Protein AF-A0A2G9YGR7-F1 (afdb_monomer_lite)

Structure (mmCIF, N/CA/C/O backbone):
data_AF-A0A2G9YGR7-F1
#
_entry.id   AF-A0A2G9YGR7-F1
#
loop_
_atom_site.group_PDB
_atom_site.id
_atom_site.type_symbol
_atom_site.label_atom_id
_atom_site.label_alt_id
_atom_site.label_comp_id
_atom_site.label_asym_id
_atom_site.label_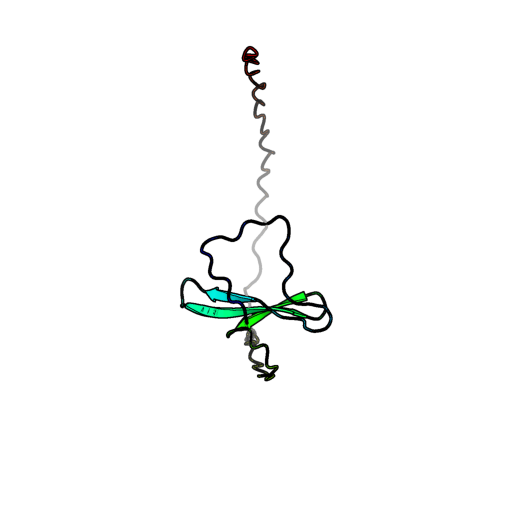entity_id
_atom_site.label_seq_id
_atom_site.pdbx_PDB_ins_code
_atom_site.Cartn_x
_atom_site.Cartn_y
_atom_site.Cartn_z
_atom_site.occupancy
_atom_site.B_iso_or_equiv
_atom_site.auth_seq_id
_atom_site.auth_comp_id
_atom_site.auth_asym_id
_atom_site.auth_atom_id
_atom_site.pdbx_PDB_model_num
ATOM 1 N N . MET A 1 1 ? 19.243 -1.926 8.003 1.00 58.06 1 MET A N 1
ATOM 2 C CA . MET A 1 1 ? 17.930 -1.450 7.515 1.00 58.06 1 MET A CA 1
ATOM 3 C C . MET A 1 1 ? 17.386 -0.476 8.540 1.00 58.06 1 MET A C 1
ATOM 5 O O . MET A 1 1 ? 17.316 -0.843 9.706 1.00 58.06 1 MET A O 1
ATOM 9 N N . GLN A 1 2 ? 17.092 0.761 8.145 1.00 77.94 2 GLN A N 1
ATOM 10 C CA . GLN A 1 2 ? 16.528 1.752 9.059 1.00 77.94 2 GLN A CA 1
ATOM 11 C C . GLN A 1 2 ? 15.007 1.594 9.068 1.00 77.94 2 GLN A C 1
ATOM 13 O O . GLN A 1 2 ? 14.367 1.730 8.029 1.00 77.94 2 GLN A O 1
ATOM 18 N N . LYS A 1 3 ? 14.441 1.253 10.227 1.00 84.00 3 LYS A N 1
ATOM 19 C CA . LYS A 1 3 ? 12.993 1.188 10.437 1.00 84.00 3 LYS A CA 1
ATOM 20 C C . LYS A 1 3 ? 12.521 2.550 10.933 1.00 84.00 3 LYS A C 1
ATOM 22 O O . LYS A 1 3 ? 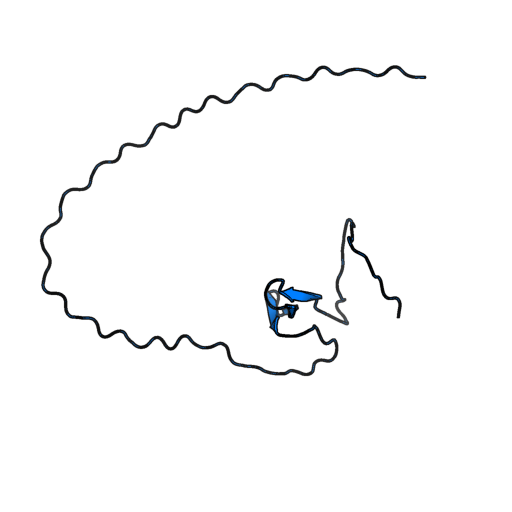13.064 3.056 11.912 1.00 84.00 3 LYS A O 1
ATOM 27 N N . VAL A 1 4 ? 11.509 3.114 10.285 1.00 88.81 4 VAL A N 1
ATOM 28 C CA . VAL A 1 4 ? 10.806 4.302 10.779 1.00 88.81 4 VAL A CA 1
ATOM 29 C C . VAL A 1 4 ? 9.538 3.826 11.481 1.00 88.81 4 VAL A C 1
ATOM 31 O O . VAL A 1 4 ? 8.739 3.108 10.887 1.00 88.81 4 VAL A O 1
ATOM 34 N N . VAL A 1 5 ? 9.378 4.183 12.756 1.00 93.56 5 VAL A N 1
ATOM 35 C CA . VAL A 1 5 ? 8.152 3.947 13.531 1.00 93.5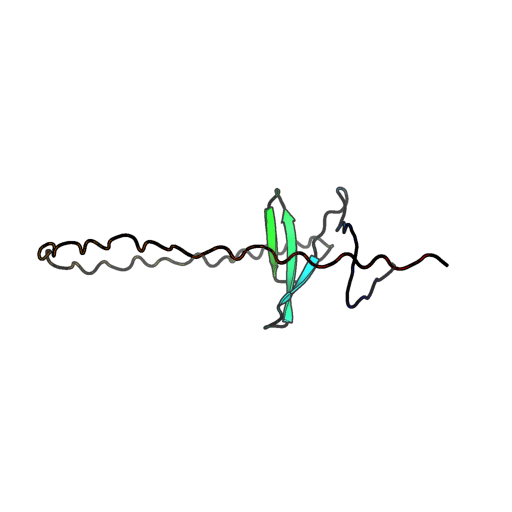6 5 VAL A CA 1
ATOM 36 C C . VAL A 1 5 ? 7.607 5.309 13.923 1.00 93.56 5 VAL A C 1
ATOM 38 O O . VAL A 1 5 ? 8.280 6.062 14.621 1.00 93.56 5 VAL A O 1
ATOM 41 N N . ALA A 1 6 ? 6.410 5.628 13.447 1.00 93.31 6 ALA A N 1
ATOM 42 C CA . ALA A 1 6 ? 5.745 6.893 13.710 1.00 93.31 6 ALA A CA 1
ATOM 43 C C . ALA A 1 6 ? 4.244 6.650 13.879 1.00 93.31 6 ALA A C 1
ATOM 45 O O . ALA A 1 6 ? 3.685 5.771 13.228 1.00 93.31 6 ALA A O 1
ATOM 46 N N . ASN A 1 7 ? 3.600 7.449 14.730 1.00 94.38 7 ASN A N 1
ATOM 47 C CA . ASN A 1 7 ? 2.139 7.461 14.833 1.00 94.38 7 ASN A CA 1
ATOM 48 C C . ASN A 1 7 ? 1.513 8.230 13.660 1.00 94.38 7 ASN A C 1
ATOM 50 O O . ASN A 1 7 ? 0.472 7.840 13.147 1.00 94.38 7 ASN A O 1
ATOM 54 N N . ILE A 1 8 ? 2.154 9.329 13.246 1.00 94.38 8 ILE A N 1
ATOM 55 C CA . ILE A 1 8 ? 1.708 10.210 12.163 1.00 94.38 8 ILE A CA 1
ATOM 56 C C . ILE A 1 8 ? 2.929 10.587 11.322 1.00 94.38 8 ILE A C 1
ATOM 58 O O . ILE A 1 8 ? 3.982 10.917 11.870 1.00 94.38 8 ILE A O 1
ATOM 62 N N . ILE A 1 9 ? 2.778 10.547 9.998 1.00 94.12 9 ILE A N 1
ATOM 63 C CA . ILE A 1 9 ? 3.769 11.034 9.035 1.00 94.12 9 ILE A CA 1
ATOM 64 C C . ILE A 1 9 ? 3.151 12.227 8.304 1.00 94.12 9 ILE A C 1
ATOM 66 O O . ILE A 1 9 ? 2.159 12.069 7.599 1.00 94.12 9 ILE A O 1
ATOM 70 N N . GLN A 1 10 ? 3.739 13.412 8.472 1.00 96.06 10 GLN A N 1
ATOM 71 C CA . GLN A 1 10 ? 3.338 14.639 7.782 1.00 96.06 10 GLN A CA 1
ATOM 72 C C . GLN A 1 10 ? 4.492 15.088 6.878 1.00 96.06 10 GLN A C 1
ATOM 74 O O . GLN A 1 10 ? 5.591 15.363 7.355 1.00 96.06 10 GLN A O 1
ATOM 79 N N . THR A 1 11 ? 4.264 15.098 5.568 1.00 96.06 11 THR A N 1
ATOM 80 C CA . THR A 1 11 ? 5.257 15.443 4.542 1.00 96.06 11 THR A CA 1
ATOM 81 C C . THR A 1 11 ? 4.541 16.039 3.337 1.00 96.06 11 THR A C 1
ATOM 83 O O . THR A 1 11 ? 3.352 15.795 3.140 1.00 96.06 11 THR A O 1
ATOM 86 N N . ASN A 1 12 ? 5.269 16.796 2.521 1.00 98.12 12 ASN A N 1
ATOM 87 C CA . ASN A 1 12 ? 4.744 17.313 1.260 1.00 98.12 12 ASN A CA 1
ATOM 88 C C . ASN A 1 12 ? 4.563 16.194 0.223 1.00 98.12 12 ASN A C 1
ATOM 90 O O . ASN A 1 12 ? 3.614 16.218 -0.551 1.00 98.12 12 ASN A O 1
ATOM 94 N N . GLU A 1 13 ? 5.466 15.209 0.215 1.00 96.44 13 GLU A N 1
ATOM 95 C CA . GLU A 1 13 ? 5.449 14.089 -0.727 1.00 96.44 13 GLU A CA 1
ATOM 96 C C . GLU A 1 13 ? 5.903 12.795 -0.039 1.00 96.44 13 GLU A C 1
ATOM 98 O O . GLU A 1 13 ? 6.807 12.804 0.805 1.00 96.44 13 GLU A O 1
ATOM 103 N N . ILE A 1 14 ? 5.282 11.675 -0.420 1.00 94.19 14 ILE A N 1
ATOM 104 C CA . ILE A 1 14 ? 5.704 10.323 -0.056 1.00 94.19 14 ILE A CA 1
ATOM 105 C C . ILE A 1 14 ? 5.859 9.476 -1.321 1.00 94.19 14 ILE A C 1
ATOM 107 O O . ILE A 1 14 ? 4.939 9.358 -2.127 1.00 94.19 14 ILE A O 1
ATOM 111 N N . LYS A 1 15 ? 7.032 8.859 -1.485 1.00 94.06 15 LYS A N 1
ATOM 112 C CA . LYS A 1 15 ? 7.316 7.927 -2.577 1.00 94.06 15 LYS A CA 1
ATOM 113 C C . LYS A 1 15 ? 7.491 6.524 -2.019 1.00 94.06 15 LYS A C 1
ATOM 115 O O . LYS A 1 15 ? 8.383 6.280 -1.209 1.00 94.06 15 LYS A O 1
ATOM 120 N N . ILE A 1 16 ? 6.647 5.607 -2.475 1.00 93.12 16 ILE A N 1
ATOM 121 C CA . ILE A 1 16 ? 6.672 4.205 -2.071 1.00 93.12 16 ILE A CA 1
ATOM 122 C C . ILE A 1 16 ? 7.220 3.366 -3.229 1.00 93.12 16 ILE A C 1
ATOM 124 O O . ILE A 1 16 ? 6.608 3.279 -4.289 1.00 93.12 16 ILE A O 1
ATOM 128 N N . GLY A 1 17 ? 8.396 2.769 -3.023 1.00 91.81 17 GLY A N 1
ATOM 129 C CA . GLY A 1 17 ? 9.098 1.976 -4.036 1.00 91.81 17 GLY A CA 1
ATOM 130 C C . GLY A 1 17 ? 9.871 2.800 -5.070 1.00 91.81 17 GLY A C 1
ATOM 131 O O . GLY A 1 17 ? 10.061 4.015 -4.951 1.00 91.81 17 GLY A O 1
ATOM 132 N N . SER A 1 18 ? 10.357 2.112 -6.099 1.00 94.06 18 SER A N 1
ATOM 133 C CA . SER A 1 18 ? 11.053 2.709 -7.241 1.00 94.06 18 SER A CA 1
ATOM 134 C C . SER A 1 18 ? 10.690 1.987 -8.538 1.00 94.06 18 SER A C 1
ATOM 136 O O . SER A 1 18 ? 10.033 0.953 -8.517 1.00 94.06 18 SER A O 1
ATOM 138 N N . GLN A 1 19 ? 11.134 2.515 -9.681 1.00 92.62 19 GLN A N 1
ATOM 139 C CA . GLN A 1 19 ? 10.942 1.846 -10.971 1.00 92.62 19 GLN A CA 1
ATOM 140 C C . GLN A 1 19 ? 11.643 0.478 -11.022 1.00 92.62 19 GLN A C 1
ATOM 142 O O . GLN A 1 19 ? 11.121 -0.464 -11.602 1.00 92.62 19 GLN A O 1
ATOM 147 N N . GLU A 1 20 ? 12.813 0.365 -10.391 1.00 94.56 20 GLU A N 1
ATOM 148 C CA . GLU A 1 20 ? 13.597 -0.875 -10.334 1.00 94.56 20 GLU A CA 1
ATOM 149 C C . GLU A 1 20 ? 13.027 -1.877 -9.321 1.00 94.56 20 GLU A C 1
ATOM 151 O O . GLU A 1 20 ? 13.261 -3.078 -9.429 1.00 94.56 20 GLU A O 1
ATOM 156 N N . LYS A 1 21 ? 12.317 -1.375 -8.303 1.00 90.81 21 LYS A N 1
ATOM 157 C CA . LYS A 1 21 ? 11.739 -2.153 -7.203 1.00 90.81 21 LYS A CA 1
ATOM 158 C C . LYS A 1 21 ? 10.347 -1.605 -6.871 1.00 90.81 21 LYS A C 1
ATOM 160 O O . LYS A 1 21 ? 10.196 -0.903 -5.860 1.00 90.81 21 LYS A O 1
ATOM 165 N N . PRO A 1 22 ? 9.342 -1.858 -7.730 1.00 92.56 22 PRO A N 1
ATOM 166 C CA . PRO A 1 22 ? 7.963 -1.522 -7.407 1.00 92.56 22 PRO A CA 1
ATOM 167 C C . PRO A 1 22 ? 7.539 -2.290 -6.152 1.00 92.56 22 PRO A C 1
ATOM 169 O O . PRO A 1 22 ? 8.031 -3.384 -5.880 1.00 92.56 22 PRO A O 1
ATOM 172 N N . THR A 1 23 ? 6.655 -1.698 -5.357 1.00 94.25 23 THR A N 1
ATOM 173 C CA . THR A 1 23 ? 6.202 -2.282 -4.089 1.00 94.25 23 THR A CA 1
ATOM 174 C C . THR A 1 23 ? 4.773 -1.847 -3.784 1.00 94.25 23 THR A C 1
ATOM 176 O O . THR A 1 23 ? 4.237 -0.953 -4.439 1.00 94.25 23 THR A O 1
ATOM 179 N N . GLY A 1 24 ? 4.173 -2.473 -2.774 1.00 94.25 24 GLY A N 1
ATOM 180 C CA . GLY A 1 24 ? 2.910 -2.048 -2.180 1.00 94.25 24 GLY A CA 1
ATOM 181 C C . GLY A 1 24 ? 3.063 -1.518 -0.758 1.00 94.25 24 GLY A C 1
ATOM 182 O O . GLY A 1 24 ? 4.168 -1.453 -0.207 1.00 94.25 24 GLY A O 1
ATOM 183 N N . ILE A 1 25 ? 1.921 -1.172 -0.172 1.00 95.44 25 ILE A N 1
ATOM 184 C CA . ILE A 1 25 ? 1.749 -0.884 1.252 1.00 95.44 25 ILE A CA 1
ATOM 185 C C . ILE A 1 25 ? 0.809 -1.918 1.873 1.00 95.44 25 ILE A C 1
ATOM 187 O O . ILE A 1 25 ? -0.222 -2.253 1.290 1.00 95.44 25 ILE A O 1
ATOM 191 N N . THR A 1 26 ? 1.152 -2.418 3.058 1.00 96.31 26 THR A N 1
ATOM 192 C CA . THR A 1 26 ? 0.242 -3.258 3.843 1.00 96.31 26 THR A CA 1
ATOM 193 C C . THR A 1 26 ? -0.685 -2.361 4.654 1.00 96.31 26 THR A C 1
ATOM 195 O O . THR A 1 26 ? -0.218 -1.530 5.436 1.00 96.31 26 THR A O 1
ATOM 198 N N . ILE A 1 27 ? -1.990 -2.550 4.496 1.00 96.62 27 ILE A N 1
ATOM 199 C CA . ILE A 1 27 ? -3.041 -1.900 5.277 1.00 96.62 27 ILE A CA 1
ATOM 200 C C . ILE A 1 27 ? -3.771 -2.984 6.061 1.00 96.62 27 ILE A C 1
ATOM 202 O O . ILE A 1 27 ? -4.107 -4.021 5.509 1.00 96.62 27 ILE A O 1
ATOM 206 N N . TYR A 1 28 ? -4.016 -2.749 7.343 1.00 96.81 28 TYR A N 1
ATOM 207 C CA . TYR A 1 28 ? -4.763 -3.678 8.182 1.00 96.81 28 TYR A CA 1
ATOM 208 C C . TYR A 1 28 ? -6.223 -3.244 8.251 1.00 96.81 28 TYR A C 1
ATOM 210 O O . TYR A 1 28 ? -6.512 -2.079 8.544 1.00 96.81 28 TYR A O 1
ATOM 218 N N . ASP A 1 29 ? -7.137 -4.171 7.983 1.00 97.62 29 ASP A N 1
ATOM 219 C CA . ASP A 1 29 ? -8.561 -3.933 8.158 1.00 97.62 29 ASP A CA 1
ATOM 220 C C . ASP A 1 29 ? -8.878 -3.725 9.644 1.00 97.62 29 ASP A C 1
ATOM 222 O O . ASP A 1 29 ? -8.437 -4.470 10.519 1.00 97.62 29 ASP A O 1
ATOM 226 N N . LYS A 1 30 ? -9.645 -2.677 9.946 1.00 97.06 30 LYS A N 1
ATOM 227 C CA . LYS A 1 30 ? -9.906 -2.264 11.329 1.00 97.06 30 LYS A CA 1
ATOM 228 C C . LYS A 1 30 ? -10.903 -3.184 12.048 1.00 97.06 30 LYS A C 1
ATOM 230 O O . LYS A 1 30 ? -10.914 -3.200 13.278 1.00 97.06 30 LYS A O 1
ATOM 235 N N . LEU A 1 31 ? -11.767 -3.889 11.315 1.00 97.94 31 LEU A N 1
ATOM 236 C CA . LEU A 1 31 ? -12.809 -4.745 11.889 1.00 97.94 31 LEU A CA 1
ATOM 237 C C . LEU A 1 31 ? -12.266 -6.136 12.222 1.00 97.94 31 LEU A C 1
ATOM 239 O O . LEU A 1 31 ? -12.546 -6.666 13.294 1.00 97.94 31 LEU A O 1
ATOM 243 N N . THR A 1 32 ? -11.489 -6.708 11.309 1.00 97.81 32 THR A N 1
ATOM 244 C CA . THR A 1 32 ? -10.984 -8.087 11.372 1.00 97.81 32 THR A CA 1
ATOM 245 C C . THR A 1 32 ? -9.531 -8.167 11.837 1.00 97.81 32 THR A C 1
ATOM 247 O O . THR A 1 32 ? -9.119 -9.181 12.397 1.00 97.81 32 THR A O 1
ATOM 250 N N . GLY A 1 33 ? -8.748 -7.101 11.637 1.00 97.12 33 GLY A N 1
ATOM 251 C CA . GLY A 1 33 ? -7.300 -7.107 11.842 1.00 97.12 33 GLY A CA 1
ATOM 252 C C . GLY A 1 33 ? -6.525 -7.797 10.717 1.00 97.12 33 GLY A C 1
ATOM 253 O O . GLY A 1 33 ? -5.316 -7.985 10.852 1.00 97.12 33 GLY A O 1
ATOM 254 N N . GLU A 1 34 ? -7.182 -8.189 9.623 1.00 97.38 34 GLU A N 1
ATOM 255 C CA . GLU A 1 34 ? -6.527 -8.881 8.515 1.00 97.38 34 GLU A CA 1
ATOM 256 C C . GLU A 1 34 ? -5.689 -7.908 7.669 1.00 97.38 34 GLU A C 1
ATOM 258 O O . GLU A 1 34 ? -6.126 -6.785 7.396 1.00 97.38 34 GLU A O 1
ATOM 263 N N . PRO A 1 35 ? -4.475 -8.299 7.248 1.00 97.31 35 PRO A N 1
ATOM 264 C CA . PRO A 1 35 ? -3.655 -7.477 6.374 1.00 97.31 35 PRO A CA 1
ATOM 265 C C . PRO A 1 35 ? -4.140 -7.549 4.925 1.00 97.31 35 PRO A C 1
ATOM 267 O O . PRO A 1 35 ? -4.542 -8.602 4.434 1.00 97.31 35 PRO A O 1
ATOM 270 N N . TYR A 1 36 ? -4.004 -6.434 4.221 1.00 97.19 36 TYR A N 1
ATOM 271 C CA . TYR A 1 36 ? -4.266 -6.288 2.798 1.00 97.19 36 TYR A CA 1
ATOM 272 C C . TYR A 1 36 ? -3.111 -5.540 2.141 1.00 97.19 36 TYR A C 1
ATOM 274 O O . TYR A 1 36 ? -2.727 -4.448 2.566 1.00 97.19 36 TYR A O 1
ATOM 282 N N . CYS A 1 37 ? -2.570 -6.104 1.070 1.00 96.38 37 CYS A N 1
ATOM 283 C CA . CYS A 1 37 ? -1.543 -5.472 0.269 1.00 96.38 37 CYS A CA 1
ATOM 284 C C . CYS A 1 37 ? -2.190 -4.618 -0.819 1.00 96.38 37 CYS A C 1
ATOM 286 O O . CYS A 1 37 ? -2.927 -5.134 -1.661 1.00 96.38 37 CYS A O 1
ATOM 288 N N . VAL A 1 38 ? -1.890 -3.320 -0.821 1.00 96.81 38 VAL A N 1
ATOM 289 C CA . VAL A 1 38 ? -2.353 -2.366 -1.835 1.00 96.81 38 VAL A CA 1
ATOM 290 C C . VAL A 1 38 ? -1.177 -1.939 -2.705 1.00 96.81 38 VAL A C 1
ATOM 292 O O . VAL A 1 38 ? -0.153 -1.480 -2.194 1.00 96.81 38 VAL A O 1
ATOM 295 N N . PHE A 1 39 ? -1.315 -2.081 -4.020 1.00 95.56 39 PHE A N 1
ATOM 296 C CA . PHE A 1 39 ? -0.267 -1.768 -4.996 1.00 95.56 39 PHE A CA 1
ATOM 297 C C . PHE A 1 39 ? -0.861 -1.362 -6.349 1.00 95.56 39 PHE A C 1
ATOM 299 O O . PHE A 1 39 ? -2.070 -1.437 -6.556 1.00 95.56 39 PHE A O 1
ATOM 306 N N . VAL A 1 40 ? -0.012 -0.913 -7.277 1.00 95.19 40 VAL A N 1
ATOM 307 C CA . VAL A 1 40 ? -0.407 -0.574 -8.652 1.00 95.19 40 VAL A CA 1
ATOM 308 C C . VAL A 1 40 ? 0.203 -1.575 -9.624 1.00 95.19 40 VAL A C 1
ATOM 310 O O . VAL A 1 40 ? 1.414 -1.785 -9.621 1.00 95.19 40 VAL A O 1
ATOM 313 N N . GLU A 1 41 ? -0.622 -2.150 -10.492 1.00 94.19 41 GLU A N 1
ATOM 314 C CA . GLU A 1 41 ? -0.195 -3.063 -11.552 1.00 94.19 41 GLU A CA 1
ATOM 315 C C . GLU A 1 41 ? -0.975 -2.765 -12.836 1.00 94.19 41 GLU A C 1
ATOM 317 O O . GLU A 1 41 ? -2.194 -2.598 -12.811 1.00 94.19 41 GLU A O 1
ATOM 322 N N . GLY A 1 42 ? -0.276 -2.645 -13.969 1.00 94.88 42 GLY A N 1
ATOM 323 C CA . GLY A 1 42 ? -0.912 -2.285 -15.243 1.00 94.88 42 GLY A CA 1
ATOM 324 C C . GLY A 1 42 ? -1.626 -0.926 -15.211 1.00 94.88 42 GLY A C 1
ATOM 325 O O . GLY A 1 42 ? -2.630 -0.748 -15.892 1.00 94.88 42 GLY A O 1
ATOM 326 N N . GLY A 1 43 ? -1.151 0.008 -14.378 1.00 95.19 43 GLY A N 1
ATOM 327 C CA . GLY A 1 43 ? -1.761 1.330 -14.193 1.00 95.19 43 GLY A CA 1
ATOM 328 C C . GLY A 1 43 ? -3.021 1.345 -13.323 1.00 95.19 43 GLY A C 1
ATOM 329 O O . GLY A 1 43 ? -3.638 2.397 -13.190 1.00 95.19 43 GLY A O 1
ATOM 330 N N . GLN A 1 44 ? -3.403 0.217 -12.718 1.00 96.31 44 GLN A N 1
ATOM 331 C CA . GLN A 1 44 ? -4.595 0.103 -11.878 1.00 96.31 44 GLN A CA 1
ATOM 332 C C . GLN A 1 44 ? -4.214 -0.223 -10.438 1.00 96.31 44 GLN A C 1
ATOM 334 O O . GLN A 1 44 ? -3.305 -1.020 -10.197 1.00 96.31 44 GLN A O 1
ATOM 339 N N . MET A 1 45 ? -4.921 0.379 -9.480 1.00 95.50 45 MET A N 1
ATOM 340 C CA . MET A 1 45 ? -4.800 -0.007 -8.077 1.00 95.50 45 MET A CA 1
ATOM 341 C C . MET A 1 45 ? -5.414 -1.392 -7.877 1.00 95.50 45 MET A C 1
ATOM 343 O O . MET A 1 45 ? -6.545 -1.642 -8.291 1.00 95.50 45 MET A O 1
ATOM 347 N N . LYS A 1 46 ? -4.663 -2.279 -7.232 1.00 95.56 46 LYS A N 1
ATOM 348 C CA . LYS A 1 46 ? -5.093 -3.619 -6.846 1.00 95.56 46 LYS A CA 1
ATOM 349 C C . LYS A 1 46 ? -4.921 -3.801 -5.347 1.00 95.56 46 LYS A C 1
ATOM 351 O O . LYS A 1 46 ? -4.010 -3.240 -4.733 1.00 95.56 46 LYS A O 1
ATOM 356 N N . THR A 1 47 ? -5.794 -4.623 -4.787 1.00 96.25 47 THR A N 1
ATOM 357 C CA . THR A 1 47 ? -5.768 -5.018 -3.384 1.00 96.25 47 THR A CA 1
ATOM 358 C C . THR A 1 47 ? -5.816 -6.534 -3.313 1.00 96.25 47 THR A C 1
ATOM 360 O O . THR A 1 47 ? -6.648 -7.155 -3.970 1.00 96.25 47 THR A O 1
ATOM 363 N N . VAL A 1 48 ? -4.913 -7.127 -2.540 1.00 95.25 48 VAL A N 1
ATOM 364 C CA . VAL A 1 48 ? -4.831 -8.578 -2.334 1.00 95.25 48 VAL A CA 1
ATOM 365 C C . VAL A 1 48 ? -4.779 -8.846 -0.835 1.00 95.25 48 VAL A C 1
ATOM 367 O O . VAL A 1 48 ? -4.112 -8.114 -0.107 1.00 95.25 48 VAL A O 1
ATOM 370 N N . ALA A 1 49 ? -5.487 -9.872 -0.366 1.00 95.69 49 ALA A N 1
ATOM 371 C CA . ALA A 1 49 ? -5.422 -10.292 1.031 1.00 95.69 49 ALA A CA 1
ATOM 372 C C . ALA A 1 49 ? -4.001 -10.764 1.398 1.00 95.69 49 ALA A C 1
ATOM 374 O O . ALA A 1 49 ? -3.347 -11.464 0.622 1.00 95.69 49 ALA A O 1
ATOM 375 N N . GLY A 1 50 ? -3.528 -10.391 2.585 1.00 95.12 50 GLY A N 1
ATOM 376 C CA . GLY A 1 50 ? -2.173 -10.664 3.066 1.00 95.12 50 GLY A CA 1
ATOM 377 C C . GLY A 1 50 ? -1.282 -9.420 3.149 1.00 95.12 50 GLY A C 1
ATOM 378 O O . GLY A 1 50 ? -1.611 -8.343 2.658 1.00 95.12 50 GLY A O 1
ATOM 379 N N . GLU A 1 51 ? -0.117 -9.565 3.781 1.00 95.25 51 GLU A N 1
ATOM 380 C CA . GLU A 1 51 ? 0.902 -8.511 3.800 1.00 95.25 51 GLU A CA 1
ATOM 381 C C . GLU A 1 51 ? 1.602 -8.379 2.442 1.00 95.25 51 GLU A C 1
ATOM 383 O O . GLU A 1 51 ? 1.807 -9.369 1.733 1.00 95.25 51 GLU A O 1
ATOM 388 N N . CYS A 1 52 ? 2.051 -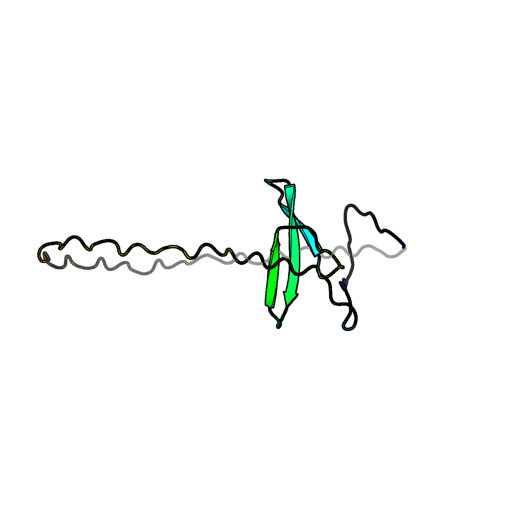7.169 2.099 1.00 92.12 52 CYS A N 1
ATOM 389 C CA . CYS A 1 52 ? 2.925 -6.977 0.949 1.00 92.12 52 CYS A CA 1
ATOM 390 C C . CYS A 1 52 ? 4.266 -7.680 1.174 1.00 92.12 52 CYS A C 1
ATOM 392 O O . CYS A 1 52 ? 5.164 -7.162 1.839 1.00 92.12 52 CYS A O 1
ATOM 394 N N . SER A 1 53 ? 4.415 -8.862 0.584 1.00 81.75 53 SER A N 1
ATOM 395 C CA . SER A 1 53 ? 5.687 -9.571 0.546 1.00 81.75 53 SER A CA 1
ATOM 396 C C . SER A 1 53 ? 6.509 -9.058 -0.630 1.00 81.75 53 SER A C 1
ATOM 398 O O . SER A 1 53 ? 6.116 -9.164 -1.785 1.00 81.75 53 SER A O 1
ATOM 400 N N . ILE A 1 54 ? 7.686 -8.512 -0.331 1.00 64.19 54 ILE A N 1
ATOM 401 C CA . ILE A 1 54 ? 8.681 -8.088 -1.334 1.00 64.19 54 ILE A CA 1
ATOM 402 C C . ILE A 1 54 ? 9.244 -9.307 -2.096 1.00 64.19 54 ILE A C 1
ATOM 404 O O . ILE A 1 54 ? 9.859 -9.175 -3.152 1.00 64.19 54 ILE A O 1
ATOM 408 N N . THR A 1 55 ? 9.023 -10.508 -1.558 1.00 51.00 55 THR A N 1
ATOM 409 C CA . THR A 1 55 ? 9.260 -11.776 -2.237 1.00 51.00 55 THR A CA 1
ATOM 410 C C . THR A 1 55 ? 8.007 -12.122 -3.022 1.00 51.00 55 THR A C 1
ATOM 412 O O . THR A 1 55 ? 6.979 -12.462 -2.441 1.00 51.00 55 THR A O 1
ATOM 415 N N . VAL A 1 56 ? 8.101 -12.014 -4.344 1.00 46.44 56 VAL A N 1
ATOM 416 C CA . VAL A 1 56 ? 7.082 -12.450 -5.299 1.00 46.44 56 VAL A CA 1
ATOM 417 C C . VAL A 1 56 ? 6.945 -13.976 -5.213 1.00 46.44 56 VAL A C 1
ATOM 419 O O . VAL A 1 56 ? 7.445 -14.707 -6.059 1.00 46.44 56 VAL A O 1
ATOM 422 N N . GLU A 1 57 ? 6.295 -14.487 -4.171 1.00 44.75 57 GLU A N 1
ATOM 423 C CA . GLU A 1 57 ? 5.634 -15.782 -4.257 1.00 44.75 57 GLU A CA 1
ATOM 424 C C . GLU A 1 57 ? 4.229 -15.504 -4.766 1.00 44.75 57 GLU A C 1
ATOM 426 O O . GLU A 1 57 ? 3.333 -15.114 -4.019 1.00 44.75 57 GLU A O 1
ATOM 431 N N . VAL A 1 58 ? 4.074 -15.648 -6.082 1.00 45.69 58 VAL A N 1
ATOM 432 C CA . VAL A 1 58 ? 2.788 -15.603 -6.773 1.00 45.69 58 VAL A CA 1
ATOM 433 C C . VAL A 1 58 ? 1.908 -16.716 -6.207 1.00 45.69 58 VAL A C 1
ATOM 435 O O . VAL A 1 58 ? 1.853 -17.822 -6.741 1.00 45.69 58 VAL A O 1
ATOM 438 N N . ARG A 1 59 ? 1.193 -16.442 -5.119 1.00 51.78 59 ARG A N 1
ATOM 439 C CA . ARG A 1 59 ? 0.002 -17.214 -4.786 1.00 51.78 59 ARG A CA 1
ATOM 440 C C . ARG A 1 59 ? -1.115 -16.650 -5.645 1.00 51.78 59 ARG A C 1
ATOM 442 O O . ARG A 1 59 ? -1.797 -15.705 -5.266 1.00 51.78 59 ARG A O 1
ATOM 449 N N . HIS A 1 60 ? -1.255 -17.235 -6.834 1.00 55.25 60 HIS A N 1
ATOM 450 C CA . HIS A 1 60 ? -2.518 -17.249 -7.559 1.00 55.25 60 HIS A CA 1
ATOM 451 C C . HIS A 1 60 ? -3.572 -17.854 -6.626 1.00 55.25 60 HIS A C 1
ATOM 453 O O . HIS A 1 60 ? -3.742 -19.068 -6.580 1.00 55.25 60 HIS A O 1
ATOM 459 N N . GLN A 1 61 ? -4.260 -17.021 -5.856 1.00 44.50 61 GLN A N 1
ATOM 460 C CA . GLN A 1 61 ? -5.600 -17.352 -5.401 1.00 44.50 61 GLN A CA 1
ATOM 461 C C . GLN A 1 61 ? -6.546 -16.654 -6.368 1.00 44.50 61 GLN A C 1
ATOM 463 O O . GLN A 1 61 ? -7.026 -15.546 -6.146 1.00 44.50 61 GLN A O 1
ATOM 468 N N . GLN A 1 62 ? -6.725 -17.311 -7.517 1.00 64.19 62 GLN A N 1
ATOM 469 C CA . GLN A 1 62 ? -7.998 -17.248 -8.209 1.00 64.19 62 GLN A CA 1
ATOM 470 C C . GLN A 1 62 ? -9.033 -17.820 -7.249 1.00 64.19 62 GLN A C 1
ATOM 472 O O . GLN A 1 62 ? -9.099 -19.026 -7.078 1.00 64.19 62 GLN A O 1
ATOM 477 N N . GLU A 1 63 ? -9.807 -16.950 -6.627 1.00 56.38 63 GLU A N 1
ATOM 478 C CA . GLU A 1 63 ? -11.198 -17.224 -6.286 1.00 56.38 63 GLU A CA 1
ATOM 479 C C . GLU A 1 63 ? -11.853 -15.863 -6.075 1.00 56.38 63 GLU A C 1
ATOM 481 O O . GLU A 1 63 ? -12.144 -15.410 -4.975 1.00 56.38 63 GLU A O 1
ATOM 486 N N . GLN A 1 64 ? -12.033 -15.160 -7.194 1.00 54.84 64 GLN A N 1
ATOM 487 C CA . GLN A 1 64 ? -13.203 -14.310 -7.301 1.00 54.84 64 GLN A CA 1
ATOM 488 C C . GLN A 1 64 ? -14.381 -15.289 -7.310 1.00 54.84 64 GLN A C 1
ATOM 490 O O . GLN A 1 64 ? -14.444 -16.096 -8.241 1.00 54.84 64 GLN A O 1
ATOM 495 N N . PRO A 1 65 ? -15.281 -15.292 -6.311 1.0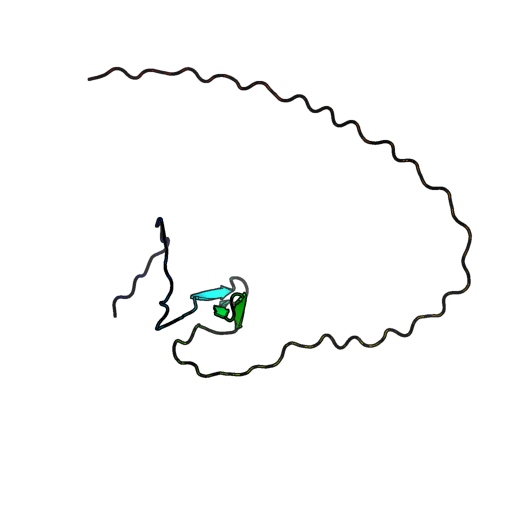0 52.19 65 PRO A N 1
ATOM 496 C CA . PRO A 1 65 ? -16.548 -15.965 -6.493 1.00 52.19 65 PRO A CA 1
ATOM 497 C C . PRO A 1 65 ? -17.220 -15.242 -7.659 1.00 52.19 65 PRO A C 1
ATOM 499 O O . PRO A 1 65 ? -17.632 -14.088 -7.537 1.00 52.19 65 PRO A O 1
ATOM 502 N N . GLU A 1 66 ? -17.262 -15.883 -8.826 1.00 58.69 66 GLU A N 1
ATOM 503 C CA . GLU A 1 66 ? -18.273 -15.535 -9.811 1.00 58.69 66 GLU A CA 1
ATOM 504 C C . GLU A 1 66 ? -19.604 -15.605 -9.058 1.00 58.69 66 GLU A C 1
ATOM 506 O O . GLU A 1 66 ? -19.901 -16.650 -8.466 1.00 58.69 66 GLU A O 1
ATOM 511 N N . PRO A 1 67 ? -20.399 -14.521 -8.995 1.00 58.09 67 PRO A N 1
ATOM 512 C CA . PRO A 1 67 ? -21.774 -14.680 -8.583 1.00 58.09 67 PRO A CA 1
ATOM 513 C C . PRO A 1 67 ? -22.380 -15.640 -9.603 1.00 58.09 67 PRO A C 1
ATOM 515 O O . PRO A 1 67 ? -22.555 -15.298 -10.772 1.00 58.09 67 PRO A O 1
ATOM 518 N N . SER A 1 68 ? -22.623 -16.874 -9.165 1.00 63.25 68 SER A N 1
ATOM 519 C CA . SER A 1 68 ? -23.457 -17.821 -9.879 1.00 63.25 68 SER A CA 1
ATOM 520 C C . SER A 1 68 ? -24.835 -17.178 -9.937 1.00 63.25 68 SER A C 1
ATOM 522 O O . SER A 1 68 ? -25.611 -17.230 -8.985 1.00 63.25 68 SER A O 1
ATOM 524 N N . VAL A 1 69 ? -25.087 -16.444 -11.018 1.00 60.12 69 VAL A N 1
ATOM 525 C CA . VAL A 1 69 ? -26.421 -15.969 -11.344 1.00 60.12 69 VAL A CA 1
ATOM 526 C C . VAL A 1 69 ? -27.179 -17.221 -11.757 1.00 60.12 69 VAL A C 1
ATOM 528 O O . VAL A 1 69 ? -27.147 -17.630 -12.917 1.00 60.12 69 VAL A O 1
ATOM 531 N N . GLU A 1 70 ? -27.811 -17.879 -10.786 1.00 68.50 70 GLU A N 1
ATOM 532 C CA . GLU A 1 70 ? -28.906 -18.789 -11.087 1.00 68.50 70 GLU A CA 1
ATOM 533 C C . GLU A 1 70 ? -29.932 -17.990 -11.904 1.00 68.50 70 GLU A C 1
ATOM 535 O O . GLU A 1 70 ? -30.351 -16.910 -11.469 1.00 68.50 70 GLU A O 1
ATOM 540 N N . PRO A 1 71 ? -30.327 -18.452 -13.102 1.00 58.69 71 PRO A N 1
ATOM 541 C CA . PRO A 1 71 ? -31.411 -17.814 -13.822 1.00 58.69 71 PRO A CA 1
ATOM 542 C C . PRO A 1 71 ? -32.680 -17.994 -12.987 1.00 58.69 71 PRO A C 1
ATOM 544 O O . PRO A 1 71 ? -33.219 -19.096 -12.870 1.00 58.69 71 PRO A O 1
ATOM 547 N N . LEU A 1 72 ? -33.131 -16.902 -12.370 1.00 63.97 72 LEU A N 1
ATOM 548 C CA . LEU A 1 72 ? -34.413 -16.829 -11.688 1.00 63.97 72 LEU A CA 1
ATOM 549 C C . LEU A 1 72 ? -35.485 -17.121 -12.745 1.00 63.97 72 LEU A C 1
ATOM 551 O O . LEU A 1 72 ? -35.672 -16.332 -13.669 1.00 63.97 72 LEU A O 1
ATOM 555 N N . LEU A 1 73 ? -36.136 -18.283 -12.646 1.00 58.53 73 LEU A N 1
ATOM 556 C CA . LEU A 1 73 ? -37.285 -18.631 -13.478 1.00 58.53 73 LEU A CA 1
ATOM 557 C C . LEU A 1 73 ? -38.313 -17.509 -13.340 1.00 58.53 73 LEU A C 1
ATOM 559 O O . LEU A 1 73 ? -38.872 -17.316 -12.262 1.00 58.53 73 LEU A O 1
ATOM 563 N N . GLU A 1 74 ? -38.523 -16.759 -14.418 1.00 67.00 74 GLU A N 1
ATOM 564 C CA . GLU A 1 74 ? -39.517 -15.696 -14.490 1.00 67.00 74 GLU A CA 1
ATOM 565 C C . GLU A 1 74 ? -40.901 -16.298 -14.190 1.00 67.00 74 GLU A C 1
ATOM 567 O O . GLU A 1 74 ? -41.384 -17.139 -14.959 1.00 67.00 74 GLU A O 1
ATOM 572 N N . PRO A 1 75 ? -41.581 -15.917 -13.092 1.00 61.31 75 PRO A N 1
ATOM 573 C CA . PRO A 1 75 ? -42.997 -16.204 -12.986 1.00 61.31 75 PRO A CA 1
ATOM 574 C C . PRO A 1 75 ? -43.710 -15.401 -14.079 1.00 61.31 75 PRO A C 1
ATOM 576 O O . PRO A 1 75 ? -43.638 -14.176 -14.116 1.00 61.31 75 PRO A O 1
ATOM 579 N N . SER A 1 76 ? -44.387 -16.107 -14.986 1.00 64.50 76 SER A N 1
ATOM 580 C CA . SER A 1 76 ? -45.267 -15.525 -15.999 1.00 64.50 76 SER A CA 1
ATOM 581 C C . SER A 1 76 ? -46.402 -14.771 -15.300 1.00 64.50 76 SER A C 1
ATOM 583 O O . SER A 1 76 ? -47.381 -15.365 -14.844 1.00 64.50 76 SER A O 1
ATOM 585 N N . VAL A 1 77 ? -46.234 -13.456 -15.158 1.00 64.00 77 VAL A N 1
ATOM 586 C CA . VAL A 1 77 ? -47.271 -12.562 -14.646 1.00 64.00 77 VAL A CA 1
ATOM 587 C C . VAL A 1 77 ? -48.218 -12.221 -15.797 1.00 64.00 77 VAL A C 1
ATOM 589 O O . VAL A 1 77 ? -47.806 -11.760 -16.859 1.00 64.00 77 VAL A O 1
ATOM 592 N N . ALA A 1 78 ? -49.492 -12.525 -15.558 1.00 68.62 78 ALA A N 1
ATOM 593 C CA . ALA A 1 78 ? -50.666 -12.253 -16.381 1.00 68.62 78 ALA A CA 1
ATOM 594 C C . ALA A 1 78 ? -50.772 -10.770 -16.827 1.00 68.62 78 ALA A C 1
ATOM 596 O O . ALA A 1 78 ? -50.139 -9.905 -16.221 1.00 68.62 78 ALA A O 1
ATOM 597 N N . PRO A 1 79 ? -51.562 -10.456 -17.876 1.00 58.34 79 PRO A N 1
ATOM 598 C CA . PRO A 1 79 ? -51.491 -9.166 -18.554 1.00 58.34 79 PRO A CA 1
ATOM 599 C C . PRO A 1 79 ? -51.980 -7.980 -17.707 1.00 58.34 79 PRO A C 1
ATOM 601 O O . PRO A 1 79 ? -52.905 -8.077 -16.904 1.00 58.34 79 PRO A O 1
ATOM 604 N N . GLU A 1 80 ? -51.302 -6.868 -17.980 1.00 65.12 80 GLU A N 1
ATOM 605 C CA . GLU A 1 80 ? -51.392 -5.481 -17.516 1.00 65.12 80 GLU A CA 1
ATOM 606 C C . GLU A 1 80 ? -52.805 -4.917 -17.249 1.00 65.12 80 GLU A C 1
ATOM 608 O O . GLU A 1 80 ? -53.696 -5.049 -18.093 1.00 65.12 80 GLU A O 1
ATOM 613 N N . PRO A 1 81 ? -52.993 -4.156 -16.151 1.00 62.16 81 PRO A N 1
ATOM 614 C CA . PRO A 1 81 ? -53.989 -3.098 -16.102 1.00 62.16 81 PRO A CA 1
ATOM 615 C C . PRO A 1 81 ? -53.347 -1.700 -16.176 1.00 62.16 81 PRO A C 1
ATOM 617 O O . PRO A 1 81 ? -52.590 -1.300 -15.301 1.00 62.16 81 PRO A O 1
ATOM 620 N N . SER A 1 82 ? -53.741 -0.985 -17.234 1.00 65.75 82 SER A N 1
ATOM 621 C CA . SER A 1 82 ? -54.070 0.446 -17.351 1.00 65.75 82 SER A CA 1
ATOM 622 C C . SER A 1 82 ? -53.157 1.501 -16.690 1.00 65.75 82 SER A C 1
ATOM 624 O O . SER A 1 82 ? -53.041 1.536 -15.467 1.00 65.75 82 SER A O 1
ATOM 626 N N . PRO A 1 83 ? -52.631 2.480 -17.456 1.00 62.50 83 PRO A N 1
ATOM 627 C CA . PRO A 1 83 ? -51.841 3.573 -16.900 1.00 62.50 83 PRO A CA 1
ATOM 628 C C . PRO A 1 83 ? -52.716 4.518 -16.065 1.00 62.50 83 PRO A C 1
ATOM 630 O O . PRO A 1 83 ? -53.670 5.111 -16.575 1.00 62.50 83 PRO A O 1
ATOM 633 N N . GLU A 1 84 ? -52.369 4.689 -14.789 1.00 67.00 84 GLU A N 1
ATOM 634 C CA . GLU A 1 84 ? -52.846 5.810 -13.977 1.00 67.00 84 GLU A CA 1
ATOM 635 C C . GLU A 1 84 ? -51.965 7.053 -14.216 1.00 67.00 84 GLU A C 1
ATOM 637 O O . GLU A 1 84 ? -50.758 6.933 -14.451 1.00 67.00 84 GLU A O 1
ATOM 642 N N . PRO A 1 85 ? -52.569 8.254 -14.234 1.00 67.00 85 PRO A N 1
ATOM 643 C CA . PRO A 1 85 ? -51.944 9.468 -14.744 1.00 67.00 85 PRO A CA 1
ATOM 644 C C . PRO A 1 85 ? -50.787 9.957 -13.866 1.00 67.00 85 PRO A C 1
ATOM 646 O O . PRO A 1 85 ? -50.854 9.952 -12.638 1.00 67.00 85 PRO A O 1
ATOM 649 N N . SER A 1 86 ? -49.735 10.442 -14.529 1.00 67.25 86 SER A N 1
ATOM 650 C CA . SER A 1 86 ? -48.554 11.042 -13.909 1.00 67.25 86 SER A CA 1
ATOM 651 C C . SER A 1 86 ? -48.920 12.233 -13.013 1.00 67.25 86 SER A C 1
ATOM 653 O O . SER A 1 86 ? -49.551 13.177 -13.499 1.00 67.25 86 SER A O 1
ATOM 655 N N . PRO A 1 87 ? -48.475 12.273 -11.745 1.00 69.56 87 PRO A N 1
ATOM 656 C CA . PRO A 1 87 ? -48.498 13.510 -10.985 1.00 69.56 87 PRO A CA 1
ATOM 657 C C . PRO A 1 87 ? -47.429 14.460 -11.542 1.00 69.56 87 PRO A C 1
ATOM 659 O O . PRO A 1 87 ? -46.232 14.174 -11.517 1.00 69.56 87 PRO A O 1
ATOM 662 N N . VAL A 1 88 ? -47.885 15.602 -12.057 1.00 68.94 88 VAL A N 1
ATOM 663 C CA . VAL A 1 88 ? -47.052 16.775 -12.336 1.00 68.94 88 VAL A CA 1
ATOM 664 C C . VAL A 1 88 ? -46.511 17.267 -10.995 1.00 68.94 88 VAL A C 1
ATOM 666 O O . VAL A 1 88 ? -47.261 17.812 -10.191 1.00 68.94 88 VAL A O 1
ATOM 669 N N . VAL A 1 89 ? -45.223 17.046 -10.734 1.00 66.75 89 VAL A N 1
ATOM 670 C CA . VAL A 1 89 ? -44.531 17.686 -9.611 1.00 66.75 89 VAL A CA 1
ATOM 671 C C . VAL A 1 89 ? -43.797 18.895 -10.171 1.00 66.75 89 VAL A C 1
ATOM 673 O O . VAL A 1 89 ? -42.797 18.770 -10.878 1.00 66.75 89 VAL A O 1
ATOM 676 N N . GLU A 1 90 ? -44.367 20.066 -9.900 1.00 70.94 90 GLU A N 1
ATOM 677 C CA . GLU A 1 90 ? -43.777 21.369 -10.184 1.00 70.94 90 GLU A CA 1
ATOM 678 C C . GLU A 1 90 ? -42.421 21.521 -9.469 1.00 70.94 90 GLU A C 1
ATOM 680 O O . GLU A 1 90 ? -42.252 21.041 -8.342 1.00 70.94 90 GLU A O 1
ATOM 685 N N . PRO A 1 91 ? -41.434 22.182 -10.099 1.00 65.38 91 PRO A N 1
ATOM 686 C CA . PRO A 1 91 ? -40.125 22.387 -9.500 1.00 65.38 91 PRO A CA 1
ATOM 687 C C . PRO A 1 91 ? -40.238 23.275 -8.256 1.00 65.38 91 PRO A C 1
ATOM 689 O O . PRO A 1 91 ? -40.702 24.414 -8.321 1.00 65.38 91 PRO A O 1
ATOM 692 N N . LEU A 1 92 ? -39.763 22.758 -7.120 1.00 58.94 92 LEU A N 1
ATOM 693 C CA . LEU A 1 92 ? -39.532 23.546 -5.915 1.00 58.94 92 LEU A CA 1
ATOM 694 C C . LEU A 1 92 ? -38.497 24.631 -6.233 1.00 58.94 92 LEU A C 1
ATOM 696 O O . LEU A 1 92 ? -37.303 24.369 -6.376 1.00 58.94 92 LEU A O 1
ATOM 700 N N . SER A 1 93 ? -38.993 25.857 -6.363 1.00 59.56 93 SER A N 1
ATOM 701 C CA . SER A 1 93 ? -38.212 27.084 -6.436 1.00 59.56 93 SER A CA 1
ATOM 702 C C . SER A 1 93 ? -37.464 27.274 -5.115 1.00 59.56 93 SER A C 1
ATOM 704 O O . SER A 1 93 ? -37.998 27.829 -4.156 1.00 59.56 93 SER A O 1
ATOM 706 N N . SER A 1 94 ? -36.229 26.780 -5.057 1.00 57.16 94 SER A N 1
ATOM 707 C CA . SER A 1 94 ? -35.308 26.989 -3.941 1.00 57.16 94 SER A CA 1
ATOM 708 C C . SER A 1 94 ? -34.638 28.353 -4.085 1.00 57.16 94 SER A C 1
ATOM 710 O O . SER A 1 94 ? -33.567 28.486 -4.673 1.00 57.16 94 SER A O 1
ATOM 712 N N . SER A 1 95 ? -35.300 29.392 -3.586 1.00 61.97 95 SER A N 1
ATOM 713 C CA . SER A 1 95 ? -34.688 30.697 -3.341 1.00 61.97 95 SER A CA 1
ATOM 714 C C . SER A 1 95 ? -34.124 30.719 -1.922 1.00 61.97 95 SER A C 1
ATOM 716 O O . SER A 1 95 ? -34.842 31.042 -0.976 1.00 61.97 95 SER A O 1
ATOM 718 N N . GLU A 1 96 ? -32.847 30.367 -1.779 1.00 72.31 96 GLU A N 1
ATOM 719 C CA . GLU A 1 96 ? -32.088 30.572 -0.543 1.00 72.31 96 GLU A CA 1
ATOM 720 C C . GLU A 1 96 ? -31.303 31.894 -0.652 1.00 72.31 96 GLU A C 1
ATOM 722 O O . GLU A 1 96 ? -30.583 32.094 -1.637 1.00 72.31 96 GLU A O 1
ATOM 727 N N . PRO A 1 97 ? -31.454 32.838 0.295 1.00 71.94 97 PRO A N 1
ATOM 728 C CA . PRO A 1 97 ? -30.667 34.063 0.304 1.00 71.94 97 PRO A CA 1
ATOM 729 C C . PRO A 1 97 ? -29.228 33.757 0.733 1.00 71.94 97 PRO A C 1
ATOM 731 O O . PRO A 1 97 ? -28.989 33.196 1.799 1.00 71.94 97 PRO A O 1
ATOM 734 N N . ILE A 1 98 ? -28.268 34.166 -0.095 1.00 72.81 98 ILE A N 1
ATOM 735 C CA . ILE A 1 98 ? -26.842 34.159 0.242 1.00 72.81 98 ILE A CA 1
ATOM 736 C C . ILE A 1 98 ? -26.617 35.242 1.314 1.00 72.81 98 ILE A C 1
ATOM 738 O O . ILE A 1 98 ? -26.884 36.411 1.023 1.00 72.81 98 ILE A O 1
ATOM 742 N N . PRO A 1 99 ? -26.152 34.917 2.536 1.00 71.00 99 PRO A N 1
ATOM 743 C CA . PRO A 1 99 ? -25.736 35.939 3.490 1.00 71.00 99 PRO A CA 1
ATOM 744 C C . PRO A 1 99 ? -24.460 36.634 2.992 1.00 71.00 99 PRO A C 1
ATOM 746 O O . PRO A 1 99 ? -23.499 35.980 2.584 1.00 71.00 99 PRO A O 1
ATOM 749 N N . GLU A 1 100 ? -24.461 37.969 3.016 1.00 74.88 100 GLU A N 1
ATOM 750 C CA . GLU A 1 100 ? -23.290 38.793 2.707 1.00 74.88 100 GLU A CA 1
ATOM 751 C C . GLU A 1 100 ? -22.134 38.494 3.680 1.00 74.88 100 GLU A C 1
ATOM 753 O O . GLU A 1 100 ? -22.371 38.276 4.874 1.00 74.88 100 GLU A O 1
ATOM 758 N N . PRO A 1 101 ? -20.873 38.493 3.209 1.00 74.19 101 PRO A N 1
ATOM 759 C CA . PRO A 1 101 ? -19.727 38.309 4.084 1.00 74.19 101 PRO A CA 1
ATOM 760 C C . PRO A 1 101 ? -19.593 39.502 5.039 1.00 74.19 101 PRO A C 1
ATOM 762 O O . PRO A 1 101 ? -19.383 40.639 4.619 1.00 74.19 101 PRO A O 1
ATOM 765 N N . ILE A 1 102 ? -19.681 39.223 6.340 1.00 71.62 102 ILE A N 1
ATOM 766 C CA . ILE A 1 102 ? -19.240 40.139 7.393 1.00 71.62 102 ILE A CA 1
ATOM 767 C C . ILE A 1 102 ? -17.723 40.300 7.260 1.00 71.62 102 ILE A C 1
ATOM 769 O O . ILE A 1 102 ? -16.963 39.349 7.430 1.00 71.62 102 ILE A O 1
ATOM 773 N N . SER A 1 103 ? -17.296 41.514 6.930 1.00 69.00 103 SER A N 1
ATOM 774 C CA . SER A 1 103 ? -15.898 41.932 6.928 1.00 69.00 103 SER A CA 1
ATOM 775 C C . SER A 1 103 ? -15.345 41.900 8.355 1.00 69.00 103 SER A C 1
ATOM 777 O O . SER A 1 103 ? -15.795 42.666 9.209 1.00 69.00 103 SER A O 1
ATOM 779 N N . GLU A 1 104 ? -14.362 41.041 8.627 1.00 74.94 104 GLU A N 1
ATOM 780 C CA . GLU A 1 104 ? -13.588 41.110 9.869 1.00 74.94 104 GLU A CA 1
ATOM 781 C C . GLU A 1 104 ? -12.645 42.330 9.856 1.00 74.94 104 GLU A C 1
ATOM 783 O O . GLU A 1 104 ? -12.059 42.654 8.816 1.00 74.94 104 GLU A O 1
ATOM 788 N N . PRO A 1 105 ? -12.481 43.034 10.991 1.00 71.44 105 PRO A N 1
ATOM 789 C CA . PRO A 1 105 ? -11.580 44.172 11.091 1.00 71.44 105 PRO A CA 1
ATOM 790 C C . PRO A 1 105 ? -10.113 43.724 11.121 1.00 71.44 105 PRO A C 1
ATOM 792 O O . PRO A 1 105 ? -9.700 42.920 11.956 1.00 71.44 105 PRO A O 1
ATOM 795 N N . ILE A 1 106 ? -9.311 44.315 10.234 1.00 67.06 106 ILE A N 1
ATOM 796 C CA . ILE A 1 106 ? -7.849 44.230 10.246 1.00 67.06 106 ILE A CA 1
ATOM 797 C C . ILE A 1 106 ? -7.359 44.945 11.510 1.00 67.06 106 ILE A C 1
ATOM 799 O O . ILE A 1 106 ? -7.422 46.170 11.600 1.00 67.06 106 ILE A O 1
ATOM 803 N N . ILE A 1 107 ? -6.887 44.184 12.498 1.00 68.25 107 ILE A N 1
ATOM 804 C CA . ILE A 1 107 ? -6.124 44.733 13.619 1.00 68.25 107 ILE A CA 1
ATOM 805 C C . ILE A 1 107 ? -4.649 44.668 13.225 1.00 68.25 107 ILE A C 1
ATOM 807 O O . ILE A 1 107 ? -4.019 43.614 13.282 1.00 68.25 107 ILE A O 1
ATOM 811 N N . GLU A 1 108 ? -4.118 45.813 12.799 1.00 66.12 108 GLU A N 1
ATOM 812 C CA . GLU A 1 108 ? -2.681 46.074 12.752 1.00 66.12 108 GLU A CA 1
ATOM 813 C C . GLU A 1 108 ? -2.110 45.944 14.169 1.00 66.12 108 GLU A C 1
ATOM 815 O O . GLU A 1 108 ? -2.429 46.726 15.066 1.00 66.12 108 GLU A O 1
ATOM 820 N N . SER A 1 109 ? -1.264 44.941 14.382 1.00 72.31 109 SER A N 1
ATOM 821 C CA . SER A 1 109 ? -0.397 44.886 15.553 1.00 72.31 109 SER A CA 1
ATOM 822 C C . SER A 1 109 ? 0.817 45.803 15.336 1.00 72.31 109 SER A C 1
ATOM 824 O O . SER A 1 109 ? 1.467 45.688 14.292 1.00 72.31 109 SER A O 1
ATOM 826 N N . PRO A 1 110 ? 1.149 46.687 16.293 1.00 71.88 110 PRO A N 1
ATOM 827 C CA . PRO A 1 110 ? 2.282 47.595 16.187 1.00 71.88 110 PRO A CA 1
ATOM 828 C C . PRO A 1 110 ? 3.629 46.871 16.292 1.00 71.88 110 PRO A C 1
ATOM 830 O O . PRO A 1 110 ? 3.783 45.868 16.984 1.00 71.88 110 PRO A O 1
ATOM 833 N N . ILE A 1 111 ? 4.586 47.440 15.566 1.00 64.25 111 ILE A N 1
ATOM 834 C CA . ILE A 1 111 ? 6.007 47.104 15.511 1.00 64.25 111 ILE A CA 1
ATOM 835 C C . ILE A 1 111 ? 6.664 47.476 16.846 1.00 64.25 111 ILE A C 1
ATOM 837 O O . ILE A 1 111 ? 6.595 48.643 17.226 1.00 64.25 111 ILE A O 1
ATOM 841 N N . GLU A 1 112 ? 7.349 46.527 17.488 1.00 58.78 112 GLU A N 1
ATOM 842 C CA . GLU A 1 112 ? 8.544 46.759 18.321 1.00 58.78 112 GLU A CA 1
ATOM 843 C C . GLU A 1 112 ? 9.417 45.498 18.385 1.00 58.78 112 GLU A C 1
ATOM 845 O O . GLU A 1 112 ? 8.865 44.397 18.624 1.00 58.78 112 GLU A O 1
#

pLDDT: mean 77.65, std 16.7, range [44.5, 98.12]

Secondary structure (DSSP, 8-state):
-PPP--S----S----S-SSS---EEEE-TTT--EEEEEEETTEEEEEES---SS---------------------PPP---PPPPP--------PPPPPP-------PPP-

Sequence (112 aa):
MQKVVANIIQTNEIKIGSQEKPTGITIYDKLTGEPYCVFVEGGQMKTVAGECSITVEVRHQQEQPEPSVEP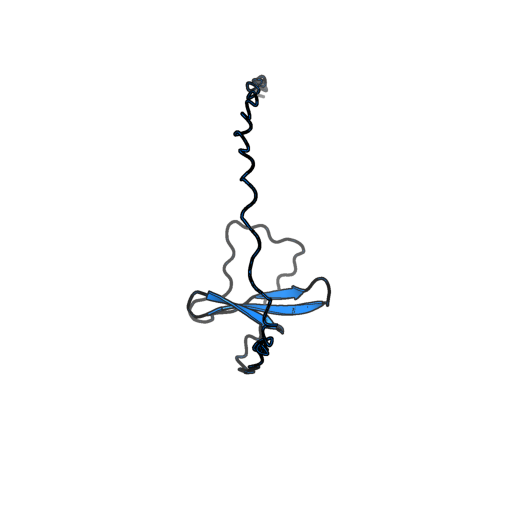LLEPSVAPEPSPEPSPVVEPLSSSEPIPEPISEPIIESPIE

Foldseek 3Di:
DDDDDDPDDDDPDDDDADPVQFWWAWDADPPPRWIWTWGDDPNDIDIDTDGTDSPPPPPPPPDPPPPPPPPDPDDPDDDDDDDDDDDPDDDDPPDDDDDDDDDDDDDDDDDD

Radius of gyration: 29.42 Å; chains: 1; bounding box: 72×66×37 Å